Protein AF-A0A2W4UXJ6-F1 (afdb_monomer_lite)

Radius of gyration: 21.81 Å; chains: 1; bounding box: 48×32×77 Å

Secondary structure (DSSP, 8-state):
--GGGS-SS-------TTS---TTTTTTT-SHHHHHHHHHHHHHHH-SSS--TT-S--SSHHHHHHHHHHHHHHHHHHSPPBTTB-SS-HHHHHHHHHHHHHTSEEEEE-TTT--EEEEETT--S----HHHHH----HHHHHHHHHHHHHHHHHHHHHHTT--

Foldseek 3Di:
DDPVPPDQADDQFDDDPDDDDDVVNPCQQRGLVSQVLQLVLCCLQQNFQHGHPNNDDDPDPVVVVVSLVVSVVVSPVVDDPPPPHRPADSVSSVVQSVCPVVVQWDWDQDPPPRGITIDGPPGDDDDDRSVCVVPPVVVVVVVVVVVVVVVVVVVVVVVVVVPD

Structure (mmCIF, N/CA/C/O backbone):
data_AF-A0A2W4UXJ6-F1
#
_entry.id   AF-A0A2W4UXJ6-F1
#
loop_
_atom_site.group_PDB
_atom_site.id
_atom_site.type_symbol
_atom_site.label_atom_id
_atom_site.label_alt_id
_atom_site.label_comp_id
_atom_site.label_asym_id
_atom_site.label_entity_id
_atom_site.label_seq_id
_atom_site.pdbx_PDB_ins_code
_atom_site.Cartn_x
_atom_site.Cartn_y
_atom_site.Cartn_z
_atom_site.occupancy
_atom_site.B_iso_or_equiv
_atom_site.auth_seq_id
_atom_site.auth_comp_id
_atom_site.auth_asym_id
_atom_site.auth_atom_id
_atom_site.pdbx_PDB_model_num
ATOM 1 N N . MET A 1 1 ? 30.012 -15.353 -12.106 1.00 32.12 1 MET A N 1
ATOM 2 C CA . MET A 1 1 ? 29.312 -15.652 -10.839 1.00 32.12 1 MET A CA 1
ATOM 3 C C . MET A 1 1 ? 27.904 -15.091 -10.926 1.00 32.12 1 MET A C 1
ATOM 5 O O . MET A 1 1 ? 27.745 -13.914 -11.230 1.00 32.12 1 MET A O 1
ATOM 9 N N . ASP A 1 2 ? 26.911 -15.965 -10.782 1.00 31.39 2 ASP A N 1
ATOM 10 C CA . ASP A 1 2 ? 25.495 -15.703 -11.048 1.00 31.39 2 ASP A CA 1
ATOM 11 C C . ASP A 1 2 ? 24.885 -14.712 -10.044 1.00 31.39 2 ASP A C 1
ATOM 13 O O . ASP A 1 2 ? 24.850 -14.955 -8.840 1.00 31.39 2 ASP A O 1
ATOM 17 N N . ARG A 1 3 ? 24.353 -13.594 -10.548 1.00 36.97 3 ARG A N 1
ATOM 18 C CA . ARG A 1 3 ? 23.682 -12.539 -9.762 1.00 36.97 3 ARG A CA 1
ATOM 19 C C . ARG A 1 3 ? 22.239 -12.888 -9.363 1.00 36.97 3 ARG A C 1
ATOM 21 O O . ARG A 1 3 ? 21.530 -12.041 -8.835 1.00 36.97 3 ARG A O 1
ATOM 28 N N . ARG A 1 4 ? 21.796 -14.123 -9.611 1.00 37.41 4 ARG A N 1
ATOM 29 C CA . ARG A 1 4 ? 20.403 -14.574 -9.430 1.00 37.41 4 ARG A CA 1
ATOM 30 C C . ARG A 1 4 ? 20.055 -15.030 -8.007 1.00 37.41 4 ARG A C 1
ATOM 32 O O . ARG A 1 4 ? 18.897 -15.326 -7.744 1.00 37.41 4 ARG A O 1
ATOM 39 N N . LEU A 1 5 ? 21.025 -15.061 -7.088 1.00 37.19 5 LEU A N 1
ATOM 40 C CA . LEU A 1 5 ? 20.830 -15.522 -5.704 1.00 37.19 5 LEU A CA 1
ATOM 41 C C . LEU A 1 5 ? 20.809 -14.401 -4.648 1.00 37.19 5 LEU A C 1
ATOM 43 O O . LEU A 1 5 ? 20.577 -14.677 -3.476 1.00 37.19 5 LEU A O 1
ATOM 47 N N . LEU A 1 6 ? 20.996 -13.138 -5.039 1.00 35.91 6 LEU A N 1
ATOM 48 C CA . LEU A 1 6 ? 20.951 -11.991 -4.125 1.00 35.91 6 LEU A CA 1
ATOM 49 C C . LEU A 1 6 ? 19.758 -11.098 -4.478 1.00 35.91 6 LEU A C 1
ATOM 51 O O . LEU A 1 6 ? 19.874 -10.233 -5.340 1.00 35.91 6 LEU A O 1
ATOM 55 N N . GLY A 1 7 ? 18.617 -11.313 -3.814 1.00 34.38 7 GLY A N 1
ATOM 56 C CA . GLY A 1 7 ? 17.517 -10.341 -3.847 1.00 34.38 7 GLY A CA 1
ATOM 57 C C . GLY A 1 7 ? 16.083 -10.865 -3.755 1.00 34.38 7 GLY A C 1
ATOM 58 O O . GLY A 1 7 ? 15.179 -10.143 -4.150 1.00 34.38 7 GLY A O 1
ATOM 59 N N . ARG A 1 8 ? 15.818 -12.076 -3.236 1.00 38.19 8 ARG A N 1
ATOM 60 C CA . ARG A 1 8 ? 14.451 -12.410 -2.762 1.00 38.19 8 ARG A CA 1
ATOM 61 C C . ARG A 1 8 ? 14.062 -11.609 -1.511 1.00 38.19 8 ARG A C 1
ATOM 63 O O . ARG A 1 8 ? 12.884 -11.438 -1.223 1.00 38.19 8 ARG A O 1
ATOM 70 N N . GLU A 1 9 ? 15.057 -11.073 -0.815 1.00 43.47 9 GLU A N 1
ATOM 71 C CA . GLU A 1 9 ? 14.906 -10.104 0.259 1.00 43.47 9 GLU A CA 1
ATOM 72 C C . GLU A 1 9 ? 15.284 -8.726 -0.290 1.00 43.47 9 GLU A C 1
ATOM 74 O O . GLU A 1 9 ? 16.462 -8.392 -0.419 1.00 43.47 9 GLU A O 1
ATOM 79 N N . GLY A 1 10 ? 14.283 -7.921 -0.655 1.00 40.09 10 GLY A N 1
ATOM 80 C CA . GLY A 1 10 ? 14.489 -6.480 -0.788 1.00 40.09 10 GLY A CA 1
ATOM 81 C C . GLY A 1 10 ? 15.148 -5.971 0.495 1.00 40.09 10 GLY A C 1
ATOM 82 O O . GLY A 1 10 ? 14.712 -6.345 1.581 1.00 40.09 10 GLY A O 1
ATOM 83 N N . GLY A 1 11 ? 16.229 -5.195 0.365 1.00 39.88 11 GLY A N 1
ATOM 84 C CA . GLY A 1 11 ? 17.143 -4.865 1.461 1.00 39.88 11 GLY A CA 1
ATOM 85 C C . GLY A 1 11 ? 16.444 -4.603 2.800 1.00 39.88 11 GLY A C 1
ATOM 86 O O . GLY A 1 11 ? 15.511 -3.789 2.892 1.00 39.88 11 GLY A O 1
ATOM 87 N N . LYS A 1 12 ? 16.902 -5.316 3.839 1.00 42.66 12 LYS A N 1
ATOM 88 C CA . LYS A 1 12 ? 16.466 -5.104 5.222 1.00 42.66 12 LYS A CA 1
ATOM 89 C C . LYS A 1 12 ? 16.749 -3.650 5.587 1.00 42.66 12 LYS A C 1
ATOM 91 O O . LYS A 1 12 ? 17.886 -3.192 5.506 1.00 42.66 12 LYS A O 1
ATOM 96 N N . VAL A 1 13 ? 15.703 -2.912 5.943 1.00 48.00 13 VAL A N 1
ATOM 97 C CA . VAL A 1 13 ? 15.830 -1.517 6.376 1.00 48.00 13 VAL A CA 1
ATOM 98 C C . VAL A 1 13 ? 16.555 -1.516 7.717 1.00 48.00 13 VAL A C 1
ATOM 100 O O . VAL A 1 13 ? 16.038 -2.053 8.696 1.00 48.00 13 VAL A O 1
ATOM 103 N N . MET A 1 14 ? 17.752 -0.927 7.770 1.00 41.62 14 MET A N 1
ATOM 104 C CA . MET A 1 14 ? 18.439 -0.684 9.039 1.00 41.62 14 MET A CA 1
ATOM 105 C C . MET A 1 14 ? 17.589 0.272 9.882 1.00 41.62 14 MET A C 1
ATOM 107 O O . MET A 1 14 ? 17.171 1.323 9.401 1.00 41.62 14 MET A O 1
ATOM 111 N N . ARG A 1 15 ? 17.309 -0.105 11.134 1.00 51.00 15 ARG A N 1
ATOM 112 C CA . ARG A 1 15 ? 16.595 0.742 12.099 1.00 51.00 15 ARG A CA 1
ATOM 113 C C . ARG A 1 15 ? 17.556 1.256 13.181 1.00 51.00 15 ARG A C 1
ATOM 115 O O . ARG A 1 15 ? 18.469 0.516 13.560 1.00 51.00 15 ARG A O 1
ATOM 122 N N . PRO A 1 16 ? 17.343 2.473 13.716 1.00 43.91 16 PRO A N 1
ATOM 123 C CA . PRO A 1 16 ? 18.166 3.022 14.792 1.00 43.91 16 PRO A CA 1
ATOM 124 C C . PRO A 1 16 ? 18.099 2.153 16.055 1.00 43.91 16 PRO A C 1
ATOM 126 O O . PRO A 1 16 ? 17.033 1.651 16.425 1.00 43.91 16 PRO A O 1
ATOM 129 N N . ARG A 1 17 ? 19.229 1.989 16.752 1.00 43.91 17 ARG A N 1
ATOM 130 C CA . ARG A 1 17 ? 19.276 1.279 18.042 1.00 43.91 17 ARG A CA 1
ATOM 131 C C . ARG A 1 17 ? 18.532 2.103 19.107 1.00 43.91 17 ARG A C 1
ATOM 133 O O . ARG A 1 17 ? 18.828 3.280 19.264 1.00 43.91 17 ARG A O 1
ATOM 140 N N . GLY A 1 18 ? 17.603 1.486 19.847 1.00 39.75 18 GLY A N 1
ATOM 141 C CA . GLY A 1 18 ? 16.985 2.080 21.049 1.00 39.75 18 GLY A CA 1
ATOM 142 C C . GLY A 1 18 ? 15.504 2.480 20.967 1.00 39.75 18 GLY A C 1
ATOM 143 O O . GLY A 1 18 ? 14.960 2.936 21.967 1.00 39.75 18 GLY A O 1
ATOM 144 N N . ALA A 1 19 ? 14.812 2.294 19.837 1.00 48.06 19 ALA A N 1
ATOM 145 C CA . ALA A 1 19 ? 13.353 2.444 19.807 1.00 48.06 19 ALA A CA 1
ATOM 146 C C . ALA A 1 19 ? 12.685 1.227 20.477 1.00 48.06 19 ALA A C 1
ATOM 148 O O . ALA A 1 19 ? 12.986 0.088 20.111 1.00 48.06 19 ALA A O 1
ATOM 149 N N . GLY A 1 20 ? 11.809 1.466 21.460 1.00 39.88 20 GLY A N 1
ATOM 150 C CA . GLY A 1 20 ? 11.085 0.427 22.198 1.00 39.88 20 GLY A CA 1
ATOM 151 C C . GLY A 1 20 ? 10.450 -0.604 21.263 1.00 39.88 20 GLY A C 1
ATOM 152 O O . GLY A 1 20 ? 9.687 -0.267 20.358 1.00 39.88 20 GLY A O 1
ATOM 153 N N . GLN A 1 21 ? 10.821 -1.868 21.454 1.00 40.91 21 GLN A N 1
ATOM 154 C CA . GLN A 1 21 ? 10.431 -2.975 20.589 1.00 40.91 21 GLN A CA 1
ATOM 155 C C . GLN A 1 21 ? 9.195 -3.652 21.182 1.00 40.91 21 GLN A C 1
ATOM 157 O O . GLN A 1 21 ? 9.314 -4.387 22.161 1.00 40.91 21 GLN A O 1
ATOM 162 N N . SER A 1 22 ? 8.014 -3.442 20.597 1.00 42.31 22 SER A N 1
ATOM 163 C CA . SER A 1 22 ? 6.930 -4.402 20.793 1.00 42.31 22 SER A CA 1
ATOM 164 C C . SER A 1 22 ? 7.230 -5.630 19.915 1.00 42.31 22 SER A C 1
ATOM 166 O O . SER A 1 22 ? 7.832 -5.489 18.848 1.00 42.31 22 SER A O 1
ATOM 168 N N . PRO A 1 23 ? 6.859 -6.858 20.311 1.00 37.97 23 PRO A N 1
ATOM 169 C CA . PRO A 1 23 ? 7.102 -8.051 19.494 1.00 37.97 23 PRO A CA 1
ATOM 170 C C . PRO A 1 23 ? 6.505 -7.942 18.079 1.00 37.97 23 PRO A C 1
ATOM 172 O O . PRO A 1 23 ? 7.100 -8.438 17.128 1.00 37.97 23 PRO A O 1
ATOM 175 N N . ALA A 1 24 ? 5.397 -7.205 17.930 1.00 39.78 24 ALA A N 1
ATOM 176 C CA . ALA A 1 24 ? 4.773 -6.886 16.644 1.00 39.78 24 ALA A CA 1
ATOM 177 C C . ALA A 1 24 ? 5.524 -5.801 15.840 1.00 39.78 24 ALA A C 1
ATOM 179 O O . ALA A 1 24 ? 5.394 -5.742 14.620 1.00 39.78 24 ALA A O 1
ATOM 180 N N . SER A 1 25 ? 6.335 -4.952 16.486 1.00 46.97 25 SER A N 1
ATOM 181 C CA . SER A 1 25 ? 7.106 -3.896 15.816 1.00 46.97 25 SER A CA 1
ATOM 182 C C . SER A 1 25 ? 8.456 -4.364 15.276 1.00 46.97 25 SER A C 1
ATOM 184 O O . SER A 1 25 ? 9.057 -3.660 14.462 1.00 46.97 25 SER A O 1
ATOM 186 N N . LYS A 1 26 ? 8.936 -5.557 15.661 1.00 44.19 26 LYS A N 1
ATOM 187 C CA . LYS A 1 26 ? 10.209 -6.095 15.156 1.00 44.19 26 LYS A CA 1
ATOM 188 C C . LYS A 1 26 ? 10.196 -6.273 13.632 1.00 44.19 26 LYS A C 1
ATOM 190 O O . LYS A 1 26 ? 11.146 -5.813 13.015 1.00 44.19 26 LYS A O 1
ATOM 195 N N . ALA A 1 27 ? 9.091 -6.726 13.032 1.00 53.59 27 ALA A N 1
ATOM 196 C CA . ALA A 1 27 ? 9.016 -7.097 11.612 1.00 53.59 27 ALA A CA 1
ATOM 197 C C . ALA A 1 27 ? 8.112 -6.216 10.722 1.00 53.59 27 ALA A C 1
ATOM 199 O O . ALA A 1 27 ? 7.543 -6.679 9.740 1.00 53.59 27 ALA A O 1
ATOM 200 N N . PHE A 1 28 ? 7.932 -4.931 11.050 1.00 59.47 28 PHE A N 1
ATOM 201 C CA . PHE A 1 28 ? 7.026 -4.077 10.269 1.00 59.47 28 PHE A CA 1
ATOM 202 C C . PHE A 1 28 ? 7.532 -3.817 8.831 1.00 59.47 28 PHE A C 1
ATOM 204 O O . PHE A 1 28 ? 8.447 -3.010 8.634 1.00 59.47 28 PHE A O 1
ATOM 211 N N . LEU A 1 29 ? 6.912 -4.473 7.843 1.00 69.56 29 LEU A N 1
ATOM 212 C CA . LEU A 1 29 ? 7.197 -4.350 6.404 1.00 69.56 29 LEU A CA 1
ATOM 213 C C . LEU A 1 29 ? 8.671 -4.618 6.050 1.00 69.56 29 LEU A C 1
ATOM 215 O O . LEU A 1 29 ? 9.322 -3.834 5.344 1.00 69.56 29 LEU A O 1
ATOM 219 N N . GLU A 1 30 ? 9.224 -5.708 6.580 1.00 67.81 30 GLU A N 1
ATOM 220 C CA . GLU A 1 30 ? 10.624 -6.076 6.370 1.00 67.81 30 GLU A CA 1
ATOM 221 C C . GLU A 1 30 ? 10.898 -6.447 4.916 1.00 67.81 30 GLU A C 1
ATOM 223 O O . GLU A 1 30 ? 11.904 -5.992 4.359 1.00 67.81 30 GLU A O 1
ATOM 228 N N . SER A 1 31 ? 9.995 -7.197 4.281 1.00 74.31 31 SER A N 1
ATOM 229 C CA . SER A 1 31 ? 10.195 -7.671 2.910 1.00 74.31 31 SER A CA 1
ATOM 230 C C . SER A 1 31 ? 9.657 -6.698 1.854 1.00 74.31 31 SER A C 1
ATOM 232 O O . SER A 1 31 ? 8.712 -5.940 2.072 1.00 74.31 31 SER A O 1
ATOM 234 N N . GLY A 1 32 ? 10.244 -6.734 0.652 1.00 75.56 32 GLY A N 1
ATOM 235 C CA . GLY A 1 32 ? 9.732 -5.969 -0.491 1.00 75.56 32 GLY A CA 1
ATOM 236 C C . GLY A 1 32 ? 8.294 -6.352 -0.867 1.00 75.56 32 GLY A C 1
ATOM 237 O O . GLY A 1 32 ? 7.510 -5.482 -1.235 1.00 75.56 32 GLY A O 1
ATOM 238 N N . ALA A 1 33 ? 7.933 -7.629 -0.702 1.00 79.62 33 ALA A N 1
ATOM 239 C CA . ALA A 1 33 ? 6.581 -8.129 -0.942 1.00 79.62 33 ALA A CA 1
ATOM 240 C C . ALA A 1 33 ? 5.573 -7.595 0.089 1.00 79.62 33 ALA A C 1
ATOM 242 O O . ALA A 1 33 ? 4.492 -7.158 -0.289 1.00 79.62 33 ALA A O 1
ATOM 243 N N . GLU A 1 34 ? 5.937 -7.543 1.373 1.00 82.00 34 GLU A N 1
ATOM 244 C CA . GLU A 1 34 ? 5.106 -6.895 2.398 1.00 82.00 34 GLU A CA 1
ATOM 245 C C . GLU A 1 34 ? 4.934 -5.404 2.114 1.00 82.00 34 GLU A C 1
ATOM 247 O O . GLU A 1 34 ? 3.829 -4.884 2.199 1.00 82.00 34 GLU A O 1
ATOM 252 N N . ARG A 1 35 ? 5.999 -4.696 1.720 1.00 84.38 35 ARG A N 1
ATOM 253 C CA . ARG A 1 35 ? 5.884 -3.274 1.350 1.00 84.38 35 ARG A CA 1
ATOM 254 C C . ARG A 1 35 ? 4.972 -3.066 0.140 1.00 84.38 35 ARG A C 1
ATOM 256 O O . ARG A 1 35 ? 4.279 -2.052 0.081 1.00 84.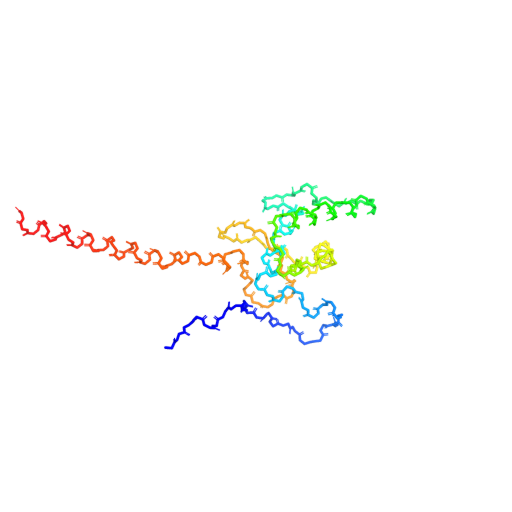38 35 ARG A O 1
ATOM 263 N N . PHE A 1 36 ? 4.966 -4.000 -0.810 1.00 86.00 36 PHE A N 1
ATOM 264 C CA . PHE A 1 36 ? 4.068 -3.971 -1.963 1.00 86.00 36 PHE A CA 1
ATOM 265 C C . PHE A 1 36 ? 2.608 -4.172 -1.545 1.00 86.00 36 PHE A C 1
ATOM 267 O O . PHE A 1 36 ? 1.765 -3.331 -1.859 1.00 86.00 36 PHE A O 1
ATOM 274 N N . ASP A 1 37 ? 2.324 -5.217 -0.767 1.00 88.19 37 ASP A N 1
ATOM 275 C CA . ASP A 1 37 ? 0.978 -5.494 -0.256 1.00 88.19 37 ASP A CA 1
ATOM 276 C C . ASP A 1 37 ? 0.481 -4.350 0.650 1.00 88.19 37 ASP A C 1
ATOM 278 O O . ASP A 1 37 ? -0.686 -3.964 0.589 1.00 88.19 37 ASP A O 1
ATOM 282 N N . ALA A 1 38 ? 1.372 -3.730 1.432 1.00 88.75 38 ALA A N 1
ATOM 283 C CA . ALA A 1 38 ? 1.046 -2.568 2.257 1.00 88.75 38 ALA A CA 1
ATOM 284 C C . ALA A 1 38 ? 0.723 -1.335 1.416 1.00 88.75 38 ALA A C 1
ATOM 286 O O . ALA A 1 38 ? -0.235 -0.627 1.717 1.00 88.75 38 ALA A O 1
ATOM 287 N N . ALA A 1 39 ? 1.492 -1.073 0.355 1.00 88.75 39 ALA A N 1
ATOM 288 C CA . ALA A 1 39 ? 1.190 0.007 -0.580 1.00 88.75 39 ALA A CA 1
ATOM 289 C C . ALA A 1 39 ? -0.173 -0.206 -1.252 1.00 88.75 39 ALA A C 1
ATOM 291 O O . ALA A 1 39 ? -0.940 0.744 -1.409 1.00 88.75 39 ALA A O 1
ATOM 292 N N . TYR A 1 40 ? -0.505 -1.453 -1.585 1.00 89.44 40 TYR A N 1
ATOM 293 C CA . TYR A 1 40 ? -1.803 -1.804 -2.144 1.00 89.44 40 TYR A CA 1
ATOM 294 C C . TYR A 1 40 ? -2.953 -1.594 -1.144 1.00 89.44 40 TYR A C 1
ATOM 296 O O . TYR A 1 40 ? -3.914 -0.896 -1.468 1.00 89.44 40 TYR A O 1
ATOM 304 N N . LEU A 1 41 ? -2.829 -2.088 0.092 1.00 90.69 41 LEU A N 1
ATOM 305 C CA . LEU A 1 41 ? -3.811 -1.871 1.167 1.00 90.69 41 LEU A CA 1
ATOM 306 C C . LEU A 1 41 ? -4.029 -0.383 1.478 1.00 90.69 41 LEU A C 1
ATOM 308 O O . LEU A 1 41 ? -5.164 0.070 1.628 1.00 90.69 41 LEU A O 1
ATOM 312 N N . VAL A 1 42 ? -2.948 0.395 1.535 1.00 89.62 42 VAL A N 1
ATOM 313 C CA . VAL A 1 42 ? -3.000 1.855 1.709 1.00 89.62 42 VAL A CA 1
ATOM 314 C C . VAL A 1 42 ? -3.681 2.519 0.514 1.00 89.62 42 VAL A C 1
ATOM 316 O O . VAL A 1 42 ? -4.480 3.433 0.702 1.00 89.62 42 VAL A O 1
ATOM 319 N N . GLY A 1 43 ? -3.425 2.041 -0.703 1.00 88.12 43 GLY A N 1
ATOM 320 C CA . GLY A 1 43 ? -4.103 2.498 -1.914 1.00 88.12 43 GLY A CA 1
ATOM 321 C C . GLY A 1 43 ? -5.603 2.196 -1.922 1.00 88.12 43 GLY A C 1
ATOM 322 O O . GLY A 1 43 ? -6.378 3.044 -2.362 1.00 88.12 43 GLY A O 1
ATOM 323 N N . LEU A 1 44 ? -6.024 1.037 -1.406 1.00 89.88 44 LEU A N 1
ATOM 324 C CA . LEU A 1 44 ? -7.441 0.699 -1.239 1.00 89.88 44 LEU A CA 1
ATOM 325 C C . LEU A 1 44 ? -8.119 1.571 -0.175 1.00 89.88 44 LEU A C 1
ATOM 327 O O . LEU A 1 44 ? -9.250 2.005 -0.376 1.00 89.88 44 LEU A O 1
ATOM 331 N N . HIS A 1 45 ? -7.432 1.849 0.936 1.00 90.12 45 HIS A N 1
ATOM 332 C CA . HIS A 1 45 ? -7.998 2.631 2.036 1.00 90.12 45 HIS A CA 1
ATOM 333 C C . HIS A 1 45 ? -8.036 4.133 1.721 1.00 90.12 45 HIS A C 1
ATOM 335 O O . HIS A 1 45 ? -9.087 4.768 1.743 1.00 90.12 45 HIS A O 1
ATOM 341 N N . PHE A 1 46 ? -6.883 4.712 1.388 1.00 86.12 46 PHE A N 1
ATOM 342 C CA . PHE A 1 46 ? -6.729 6.152 1.196 1.00 86.12 46 PHE A CA 1
ATOM 343 C C . PHE A 1 46 ? -6.852 6.603 -0.253 1.00 86.12 46 PHE A C 1
ATOM 345 O O . PHE A 1 46 ? -6.804 7.804 -0.490 1.00 86.12 46 PHE A O 1
ATOM 352 N N . GLY A 1 47 ? -7.002 5.693 -1.216 1.00 82.94 47 GLY A N 1
ATOM 353 C CA . GLY A 1 47 ? -7.058 6.019 -2.638 1.00 82.94 47 GLY A CA 1
ATOM 354 C C . GLY A 1 47 ? -5.674 6.192 -3.276 1.00 82.94 47 GLY A C 1
ATOM 355 O O . GLY A 1 47 ? -4.772 6.844 -2.744 1.00 82.94 47 GLY A O 1
ATOM 356 N N . VAL A 1 48 ? -5.517 5.646 -4.486 1.00 72.62 48 VAL A N 1
ATOM 357 C CA . VAL A 1 48 ? -4.235 5.636 -5.215 1.00 72.62 48 VAL A CA 1
ATOM 358 C C . VAL A 1 48 ? -3.820 7.038 -5.684 1.00 72.62 48 VAL A C 1
ATOM 360 O O . VAL A 1 48 ? -2.642 7.376 -5.625 1.00 72.62 48 VAL A O 1
ATOM 363 N N . ARG A 1 49 ? -4.774 7.872 -6.128 1.00 68.12 49 ARG A N 1
ATOM 364 C CA . ARG A 1 49 ? -4.509 9.189 -6.755 1.00 68.12 49 ARG A CA 1
ATOM 365 C C . ARG A 1 49 ? -5.185 10.386 -6.074 1.00 68.12 49 ARG A C 1
ATOM 367 O O . ARG A 1 49 ? -5.011 11.511 -6.517 1.00 68.12 49 ARG A O 1
ATOM 374 N N . GLY A 1 50 ? -5.936 10.160 -5.003 1.00 65.75 50 GLY A N 1
ATOM 375 C CA . GLY A 1 50 ? -6.715 11.183 -4.298 1.00 65.75 50 GLY A CA 1
ATOM 376 C C . GLY A 1 50 ? -7.105 10.686 -2.915 1.00 65.75 50 GLY A C 1
ATOM 377 O O . GLY A 1 50 ? -6.510 9.708 -2.467 1.00 65.75 50 GLY A O 1
ATOM 378 N N . ASN A 1 51 ? -8.066 11.342 -2.268 1.00 68.81 51 ASN A N 1
ATOM 379 C CA . ASN A 1 51 ? -8.693 10.841 -1.046 1.00 68.81 51 ASN A CA 1
ATOM 380 C C . ASN A 1 51 ? -9.683 9.737 -1.439 1.00 68.81 51 ASN A C 1
ATOM 382 O O . ASN A 1 51 ? -10.627 9.977 -2.186 1.00 68.81 51 ASN A O 1
ATOM 386 N N . GLY A 1 52 ? -9.398 8.507 -1.025 1.00 68.94 52 GLY A N 1
ATOM 387 C CA . GLY A 1 52 ? -10.232 7.336 -1.278 1.00 68.94 52 GLY A CA 1
ATOM 388 C C . GLY A 1 52 ? -11.497 7.342 -0.430 1.00 68.94 52 GLY A C 1
ATOM 389 O O . GLY A 1 52 ? -11.577 8.039 0.578 1.00 68.94 52 GLY A O 1
ATOM 390 N N . GLU A 1 53 ? -12.463 6.514 -0.813 1.00 74.75 53 GLU A N 1
ATOM 391 C CA . GLU A 1 53 ? -13.752 6.353 -0.123 1.00 74.75 53 GLU A CA 1
ATOM 392 C C . GLU A 1 53 ? -13.601 6.076 1.385 1.00 74.75 53 GLU A C 1
ATOM 394 O O . GLU A 1 53 ? -14.383 6.560 2.197 1.00 74.75 53 GLU A O 1
ATOM 399 N N . TYR A 1 54 ? -12.547 5.356 1.781 1.00 78.81 54 TYR A N 1
ATOM 400 C CA . TYR A 1 54 ? -12.296 4.982 3.177 1.00 78.81 54 TYR A CA 1
ATOM 401 C C . TYR A 1 54 ? -11.303 5.913 3.889 1.00 78.81 54 TYR A C 1
ATOM 403 O O . TYR A 1 54 ? -10.914 5.633 5.020 1.00 78.81 54 TYR A O 1
ATOM 411 N N . SER A 1 55 ? -10.889 7.014 3.249 1.00 75.31 55 SER A N 1
ATOM 412 C CA . SER A 1 55 ? -9.880 7.940 3.785 1.00 75.31 55 SER A CA 1
ATOM 413 C C . SER A 1 55 ? -10.398 8.853 4.898 1.00 75.31 55 SER A C 1
ATOM 415 O O . SER A 1 55 ? -9.605 9.345 5.702 1.00 75.31 55 SER A O 1
ATOM 417 N N . GLU A 1 56 ? -11.711 9.083 4.950 1.00 76.38 56 GLU A N 1
ATOM 418 C CA . GLU A 1 56 ? -12.320 10.005 5.904 1.00 76.38 56 GLU A CA 1
ATOM 419 C C . GLU A 1 56 ? -12.251 9.485 7.344 1.00 76.38 56 GLU A C 1
ATOM 421 O O . GLU A 1 56 ? -12.462 8.300 7.628 1.00 76.38 56 GLU A O 1
ATOM 426 N N . ALA A 1 57 ? -11.980 10.403 8.274 1.00 72.81 57 ALA A N 1
ATOM 427 C CA . ALA A 1 57 ? -11.966 10.110 9.697 1.00 72.81 57 ALA A CA 1
ATOM 428 C C . ALA A 1 57 ? -13.391 9.811 10.188 1.00 72.81 57 ALA A C 1
ATOM 430 O O . ALA A 1 57 ? -14.236 10.697 10.272 1.00 72.81 57 ALA A O 1
ATOM 431 N N . GLU A 1 58 ? -13.650 8.551 10.527 1.00 78.88 58 GLU A N 1
ATOM 432 C CA . GLU A 1 58 ? -14.914 8.127 11.119 1.00 78.88 58 GLU A CA 1
ATOM 433 C C . GLU A 1 58 ? -14.853 8.275 12.644 1.00 78.88 58 GLU A C 1
ATOM 435 O O . GLU A 1 58 ? -13.979 7.701 13.295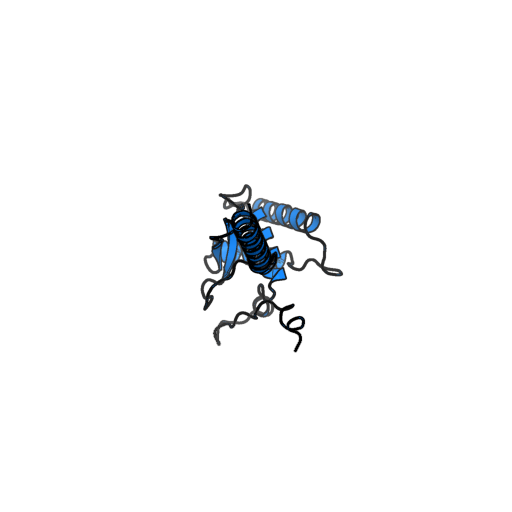 1.00 78.88 58 GLU A O 1
ATOM 440 N N . THR A 1 59 ? -15.785 9.036 13.220 1.00 79.12 59 THR A N 1
ATOM 441 C CA . THR A 1 59 ? -15.874 9.249 14.677 1.00 79.12 59 THR A CA 1
ATOM 442 C C . THR A 1 59 ? -16.596 8.108 15.392 1.00 79.12 59 THR A C 1
ATOM 444 O O . THR A 1 59 ? -16.403 7.902 16.590 1.00 79.12 59 THR A O 1
ATOM 447 N N . ASN A 1 60 ? -17.407 7.333 14.666 1.00 89.12 60 ASN A N 1
ATOM 448 C CA . ASN A 1 60 ? -18.057 6.140 15.185 1.00 89.12 60 ASN A CA 1
ATOM 449 C C . ASN A 1 60 ? -17.120 4.924 15.092 1.00 89.12 60 ASN A C 1
ATOM 451 O O . ASN A 1 60 ? -16.728 4.502 14.004 1.00 89.12 60 ASN A O 1
ATOM 455 N N . TYR A 1 61 ? -16.805 4.322 16.241 1.00 83.25 61 TYR A N 1
ATOM 456 C CA . TYR A 1 61 ? -15.890 3.182 16.310 1.00 83.25 61 TYR A CA 1
ATOM 457 C C . TYR A 1 61 ? -16.359 1.978 15.481 1.00 83.25 61 TYR A C 1
ATOM 459 O O . TYR A 1 61 ? -15.566 1.430 14.720 1.00 83.25 61 TYR A O 1
ATOM 467 N N . ALA A 1 62 ? -17.637 1.596 15.579 1.00 86.00 62 ALA A N 1
ATOM 468 C CA . ALA A 1 62 ? -18.173 0.444 14.853 1.00 86.00 62 ALA A CA 1
ATOM 469 C C . ALA A 1 62 ? -18.065 0.649 13.337 1.00 86.00 62 ALA A C 1
ATOM 471 O O . ALA A 1 62 ? -17.513 -0.195 12.638 1.00 86.00 62 ALA A O 1
ATOM 472 N N . ARG A 1 63 ? -18.457 1.831 12.846 1.00 86.62 63 ARG A N 1
ATOM 473 C CA . ARG A 1 63 ? -18.319 2.175 11.423 1.00 86.62 63 ARG A CA 1
ATOM 474 C C . ARG A 1 63 ? -16.862 2.211 10.967 1.00 86.62 63 ARG A C 1
ATOM 476 O O . ARG A 1 63 ? -16.564 1.807 9.848 1.00 86.62 63 ARG A O 1
ATOM 483 N N . ASN A 1 64 ? -15.940 2.677 11.809 1.00 86.00 64 ASN A N 1
ATOM 484 C CA . ASN A 1 64 ? -14.514 2.659 11.483 1.00 86.00 64 ASN A CA 1
ATOM 485 C C . ASN A 1 64 ? -13.988 1.219 11.355 1.00 86.00 64 ASN A C 1
ATOM 487 O O . ASN A 1 64 ? -13.219 0.926 10.442 1.00 86.00 64 ASN A O 1
ATOM 491 N N . VAL A 1 65 ? -14.425 0.315 12.235 1.00 88.50 65 VAL A N 1
ATOM 492 C CA . VAL A 1 65 ? -14.081 -1.112 12.157 1.00 88.50 65 VAL A CA 1
ATOM 493 C C . VAL A 1 65 ? -14.679 -1.750 10.902 1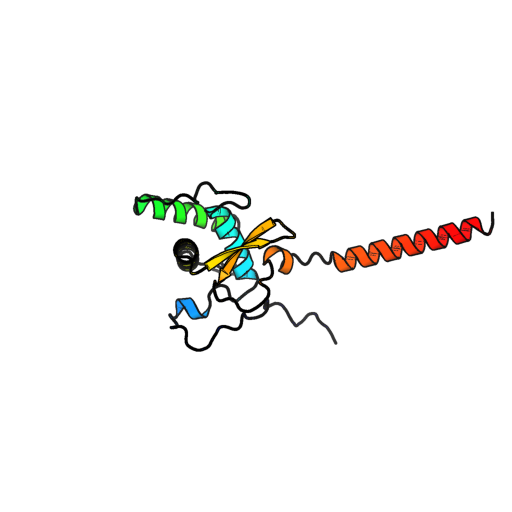.00 88.50 65 VAL A C 1
ATOM 495 O O . VAL A 1 65 ? -13.948 -2.422 10.176 1.00 88.50 65 VAL A O 1
ATOM 498 N N . ASP A 1 66 ? -15.942 -1.470 10.576 1.00 91.19 66 ASP A N 1
ATOM 499 C CA . ASP A 1 66 ? -16.584 -1.968 9.351 1.00 91.19 66 ASP A CA 1
ATOM 500 C C . ASP A 1 66 ? -15.823 -1.528 8.092 1.00 91.19 66 ASP A C 1
ATOM 502 O O . ASP A 1 66 ? -15.558 -2.341 7.203 1.00 91.19 66 ASP A O 1
ATOM 506 N N . LYS A 1 67 ? -15.379 -0.263 8.040 1.00 90.31 67 LYS A N 1
ATOM 507 C CA . LYS A 1 67 ? -14.537 0.257 6.946 1.00 90.31 67 LYS A CA 1
ATOM 508 C C . LYS A 1 67 ? -13.235 -0.534 6.806 1.00 90.31 67 LYS A C 1
ATOM 510 O O . LYS A 1 67 ? -12.852 -0.907 5.696 1.00 90.31 67 LYS A O 1
ATOM 515 N N . LEU A 1 68 ? -12.552 -0.803 7.919 1.00 90.69 68 LEU A N 1
ATOM 516 C CA . LEU A 1 68 ? -11.306 -1.575 7.920 1.00 90.69 68 LEU A CA 1
ATOM 517 C C . LEU A 1 68 ? -11.540 -3.018 7.456 1.00 90.69 68 LEU A C 1
ATOM 519 O O . LEU A 1 68 ? -10.773 -3.527 6.637 1.00 90.69 68 LEU A O 1
ATOM 523 N N . ILE A 1 69 ? -12.604 -3.665 7.939 1.00 93.56 69 ILE A N 1
ATOM 524 C CA . ILE A 1 69 ? -12.974 -5.031 7.546 1.00 93.56 69 ILE A CA 1
ATOM 525 C C . ILE A 1 69 ? -13.284 -5.090 6.051 1.00 93.56 69 ILE A C 1
ATOM 527 O O . ILE A 1 69 ? -12.817 -6.006 5.371 1.00 93.56 69 ILE A O 1
ATOM 531 N N . HIS A 1 70 ? -14.023 -4.114 5.523 1.00 92.88 70 HIS A N 1
ATOM 532 C CA . HIS A 1 70 ? -14.375 -4.066 4.108 1.00 92.88 70 HIS A CA 1
ATOM 533 C C . HIS A 1 70 ? -13.128 -3.964 3.215 1.00 92.88 70 HIS A C 1
ATOM 535 O O . HIS A 1 70 ? -12.942 -4.771 2.300 1.00 92.88 70 HIS A O 1
ATOM 541 N N . VAL A 1 71 ? -12.217 -3.035 3.529 1.00 93.12 71 VAL A N 1
ATOM 542 C CA . VAL A 1 71 ? -10.959 -2.873 2.781 1.00 93.12 71 VAL A CA 1
ATOM 543 C C . VAL A 1 71 ? -10.090 -4.127 2.870 1.00 93.12 71 VAL A C 1
ATOM 545 O O . VAL A 1 71 ? -9.551 -4.582 1.858 1.00 93.12 71 VAL A O 1
ATOM 548 N N . TYR A 1 72 ? -9.967 -4.715 4.060 1.00 93.75 72 TYR A N 1
ATOM 549 C CA . TYR A 1 72 ? -9.142 -5.904 4.242 1.00 93.75 72 TYR A CA 1
ATOM 550 C C . TYR A 1 72 ? -9.733 -7.133 3.541 1.00 93.75 72 TYR A C 1
ATOM 552 O O . TYR A 1 72 ? -8.997 -7.917 2.946 1.00 93.75 72 TYR A O 1
ATOM 560 N N . SER A 1 73 ? -11.058 -7.276 3.535 1.00 92.88 73 SER A N 1
ATOM 561 C CA . SER A 1 73 ? -11.748 -8.348 2.806 1.00 92.88 73 SER A CA 1
ATOM 562 C C . SER A 1 73 ? -11.499 -8.249 1.304 1.00 92.88 73 SER A C 1
ATOM 564 O O . SER A 1 73 ? -11.218 -9.260 0.662 1.00 92.88 73 SER A O 1
ATOM 566 N N . LYS A 1 74 ? -11.505 -7.027 0.758 1.00 92.69 74 LYS A N 1
ATOM 567 C CA . LYS A 1 74 ? -11.131 -6.782 -0.637 1.00 92.69 74 LYS A CA 1
ATOM 568 C C . LYS A 1 74 ? -9.680 -7.167 -0.924 1.00 92.69 74 LYS A C 1
ATOM 570 O O . LYS A 1 74 ? -9.430 -7.898 -1.873 1.00 92.69 74 LYS A O 1
ATOM 575 N N . TYR A 1 75 ? -8.736 -6.771 -0.068 1.00 92.38 75 TYR A N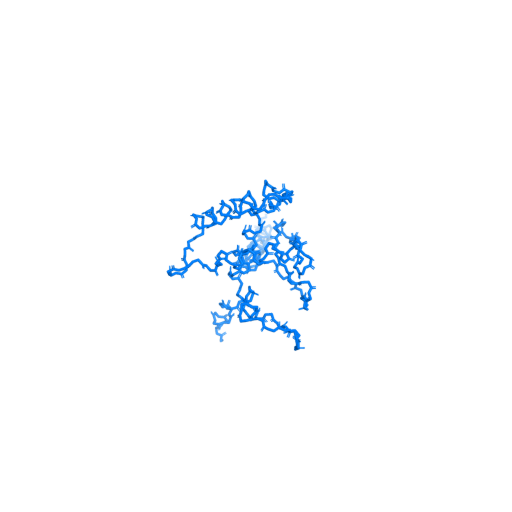 1
ATOM 576 C CA . TYR A 1 75 ? -7.346 -7.223 -0.195 1.00 92.38 75 TYR A CA 1
ATOM 577 C C . TYR A 1 75 ? -7.229 -8.748 -0.196 1.00 92.38 75 TYR A C 1
ATOM 579 O O . TYR A 1 75 ? -6.502 -9.295 -1.017 1.00 92.38 75 TYR A O 1
ATOM 587 N N . ARG A 1 76 ? -7.966 -9.444 0.675 1.00 91.75 76 ARG A N 1
ATOM 588 C CA . ARG A 1 76 ? -7.929 -10.911 0.720 1.00 91.75 76 ARG A CA 1
ATOM 589 C C . ARG A 1 76 ? -8.489 -11.574 -0.536 1.00 91.75 76 ARG A C 1
ATOM 591 O O . ARG A 1 76 ? -8.030 -12.660 -0.875 1.00 91.75 76 ARG A O 1
ATOM 598 N N . ALA A 1 77 ? -9.472 -10.947 -1.179 1.00 90.06 77 ALA A N 1
ATOM 599 C CA . ALA A 1 77 ? -10.036 -11.413 -2.441 1.00 90.06 77 ALA A CA 1
ATOM 600 C C . ALA A 1 77 ? -9.081 -11.166 -3.621 1.00 90.06 77 ALA A C 1
ATOM 602 O O . ALA A 1 77 ? -8.944 -12.028 -4.486 1.00 90.06 77 ALA A O 1
ATOM 603 N N . ASP A 1 78 ? -8.400 -10.017 -3.629 1.00 88.25 78 ASP A N 1
ATOM 604 C CA . ASP A 1 78 ? -7.549 -9.585 -4.741 1.00 88.25 78 ASP A CA 1
ATOM 605 C C . ASP A 1 78 ? -6.122 -10.169 -4.664 1.00 88.25 78 ASP A C 1
ATOM 607 O O . ASP A 1 78 ? -5.493 -10.432 -5.692 1.00 88.25 78 ASP A O 1
ATOM 611 N N . ALA A 1 79 ? -5.587 -10.380 -3.456 1.00 83.12 79 ALA A N 1
ATOM 612 C CA . ALA A 1 79 ? -4.230 -10.869 -3.240 1.00 83.12 79 ALA A CA 1
ATOM 613 C C . ALA A 1 79 ? -4.210 -12.379 -2.939 1.00 83.12 79 ALA A C 1
ATOM 615 O O . ALA A 1 79 ? -4.813 -12.818 -1.952 1.00 83.12 79 ALA A O 1
ATOM 616 N N . PRO A 1 80 ? -3.467 -13.187 -3.721 1.00 76.06 80 PRO A N 1
ATOM 617 C CA . PRO A 1 80 ? -3.324 -14.605 -3.430 1.00 76.06 80 PRO A CA 1
ATOM 618 C C . PRO A 1 80 ? -2.575 -14.799 -2.101 1.00 76.06 80 PRO A C 1
ATOM 620 O O . PRO A 1 80 ? -1.568 -14.117 -1.855 1.00 76.06 80 PRO A O 1
ATOM 623 N N . PRO A 1 81 ? -3.025 -15.730 -1.242 1.00 78.25 81 PRO A N 1
ATOM 624 C CA . PRO A 1 81 ? -2.331 -16.032 0.001 1.00 78.25 81 PRO A CA 1
ATOM 625 C C . PRO A 1 81 ? -0.931 -16.593 -0.289 1.00 78.25 81 PRO A C 1
ATOM 627 O O . PRO A 1 81 ? -0.678 -17.213 -1.324 1.00 78.25 81 PRO A O 1
ATOM 630 N N . SER A 1 82 ? 0.010 -16.350 0.622 1.00 69.50 82 SER A N 1
ATOM 631 C CA . SER A 1 82 ? 1.357 -16.924 0.556 1.00 69.50 82 SER A CA 1
ATOM 632 C C . SER A 1 82 ? 1.417 -18.140 1.469 1.00 69.50 82 SER A C 1
ATOM 634 O O . SER A 1 82 ? 1.795 -18.031 2.630 1.00 69.50 82 SER A O 1
ATOM 636 N N . GLY A 1 83 ? 1.013 -19.295 0.940 1.00 73.50 83 GLY A N 1
ATOM 637 C CA . GLY A 1 83 ? 0.752 -20.481 1.757 1.00 73.50 83 GLY A CA 1
ATOM 638 C C . GLY A 1 83 ? -0.608 -20.360 2.440 1.00 73.50 83 GLY A C 1
ATOM 639 O O . GLY A 1 83 ? -1.593 -20.052 1.770 1.00 73.50 83 GLY A O 1
ATOM 640 N N . ASP A 1 84 ? -0.649 -20.555 3.758 1.00 70.19 84 ASP A N 1
ATOM 641 C CA . ASP A 1 84 ? -1.900 -20.583 4.531 1.00 70.19 84 ASP A CA 1
ATOM 642 C C . ASP A 1 84 ? -2.383 -19.194 4.984 1.00 70.19 84 ASP A C 1
ATOM 644 O O . ASP A 1 84 ? -3.503 -19.050 5.477 1.00 70.19 84 ASP A O 1
ATOM 648 N N . THR A 1 85 ? -1.560 -18.150 4.827 1.00 77.88 85 THR A N 1
ATOM 649 C CA . THR A 1 85 ? -1.869 -16.796 5.306 1.00 77.88 85 THR A CA 1
ATOM 650 C C . THR A 1 85 ? -1.582 -15.716 4.265 1.00 77.88 85 THR A C 1
ATOM 652 O O . THR A 1 85 ? -0.749 -15.851 3.364 1.00 77.88 85 THR A O 1
ATOM 655 N N . HIS A 1 86 ? -2.302 -14.598 4.380 1.00 83.62 86 HIS A N 1
ATOM 656 C CA . HIS A 1 86 ? -1.963 -13.364 3.673 1.00 83.62 86 HIS A CA 1
ATOM 657 C C . HIS A 1 86 ? -0.715 -12.738 4.304 1.00 83.62 86 HIS A C 1
ATOM 659 O O . HIS A 1 86 ? -0.543 -12.790 5.521 1.00 83.62 86 HIS A O 1
ATOM 665 N N . ARG A 1 87 ? 0.152 -12.126 3.484 1.00 85.56 87 ARG A N 1
ATOM 666 C CA . ARG A 1 87 ? 1.431 -11.552 3.954 1.00 85.56 87 ARG A CA 1
ATOM 667 C C . ARG A 1 87 ? 1.229 -10.460 4.997 1.00 85.56 87 ARG A C 1
ATOM 669 O O . ARG A 1 87 ? 2.045 -10.307 5.897 1.00 85.56 87 ARG A O 1
ATOM 676 N N . ILE A 1 88 ? 0.144 -9.700 4.864 1.00 87.00 88 ILE A N 1
ATOM 677 C CA . ILE A 1 88 ? -0.261 -8.692 5.837 1.00 87.00 88 ILE A CA 1
ATOM 678 C C . ILE A 1 88 ? -1.503 -9.183 6.566 1.00 87.00 88 ILE A C 1
ATOM 680 O O . ILE A 1 88 ? -2.557 -9.382 5.957 1.00 87.00 88 ILE A O 1
ATOM 684 N N . SER A 1 89 ? -1.377 -9.354 7.881 1.00 88.50 89 SER A N 1
ATOM 685 C CA . SER A 1 89 ? -2.507 -9.660 8.755 1.00 88.50 89 SER A CA 1
ATOM 686 C C . SER A 1 89 ? -3.396 -8.429 8.970 1.00 88.50 89 SER A C 1
ATOM 688 O O . SER A 1 89 ? -2.978 -7.288 8.741 1.00 88.50 89 SER A O 1
ATOM 690 N N . PHE A 1 90 ? -4.625 -8.647 9.439 1.00 88.50 90 PHE A N 1
ATOM 691 C CA . PHE A 1 90 ? -5.554 -7.555 9.731 1.00 88.50 90 PHE A CA 1
ATOM 692 C C . PHE A 1 90 ? -5.005 -6.605 10.806 1.00 88.50 90 PHE A C 1
ATOM 694 O O . PHE A 1 90 ? -5.145 -5.388 10.701 1.00 88.50 90 PHE A O 1
ATOM 701 N N . GLU A 1 91 ? -4.318 -7.142 11.812 1.00 87.69 91 GLU A N 1
ATOM 702 C CA . GLU A 1 91 ? -3.724 -6.380 12.912 1.00 87.69 91 GLU A CA 1
ATOM 703 C C . GLU A 1 91 ? -2.600 -5.471 12.410 1.00 87.69 91 GLU A C 1
ATOM 705 O O . GLU A 1 91 ? -2.535 -4.300 12.786 1.00 87.69 91 GLU A O 1
ATOM 710 N N . VAL A 1 92 ? -1.742 -5.983 11.520 1.00 87.94 92 VAL A N 1
ATOM 711 C CA . VAL A 1 92 ? -0.672 -5.189 10.896 1.00 87.94 92 VAL A CA 1
ATOM 712 C C . VAL A 1 92 ? -1.267 -4.081 10.033 1.00 87.94 92 VAL A C 1
ATOM 714 O O . VAL A 1 92 ? -0.796 -2.945 10.086 1.00 87.94 92 VAL A O 1
ATOM 717 N N . TYR A 1 93 ? -2.329 -4.379 9.285 1.00 90.25 93 TYR A N 1
ATOM 718 C CA . TYR A 1 93 ? -3.071 -3.377 8.525 1.00 90.25 93 TYR A CA 1
ATOM 719 C C . TYR A 1 93 ? -3.672 -2.289 9.431 1.00 90.25 93 TYR A C 1
ATOM 721 O O . TYR A 1 93 ? -3.491 -1.100 9.169 1.00 90.25 93 TYR A O 1
ATOM 729 N N . HIS A 1 94 ? -4.320 -2.663 10.533 1.00 89.25 94 HIS A N 1
ATOM 730 C CA . HIS A 1 94 ? -4.875 -1.706 11.491 1.00 89.25 94 HIS A CA 1
ATOM 731 C C . HIS A 1 94 ? -3.787 -0.808 12.108 1.00 89.25 94 HIS A C 1
ATOM 733 O O . HIS A 1 94 ? -3.951 0.413 12.170 1.00 89.25 94 HIS A O 1
ATOM 739 N N . LEU A 1 95 ? -2.644 -1.387 12.497 1.00 87.31 95 LEU A N 1
ATOM 740 C CA . LEU A 1 95 ? -1.485 -0.632 12.986 1.00 87.31 95 LEU A CA 1
ATOM 741 C C . LEU A 1 95 ? -0.916 0.313 11.921 1.00 87.31 95 LEU A C 1
ATOM 743 O O . LEU A 1 95 ? -0.553 1.441 12.245 1.00 87.31 95 LEU A O 1
ATOM 747 N N . LEU A 1 96 ? -0.873 -0.117 10.658 1.00 88.00 96 LEU A N 1
ATOM 748 C CA . LEU A 1 96 ? -0.422 0.702 9.534 1.00 88.00 96 LEU A CA 1
ATOM 749 C C . LEU A 1 96 ? -1.309 1.941 9.349 1.00 88.00 96 LEU A C 1
ATOM 751 O O . LEU A 1 96 ? -0.789 3.050 9.248 1.00 88.00 96 LEU A O 1
ATOM 755 N N . ILE A 1 97 ? -2.635 1.777 9.352 1.00 88.88 97 ILE A N 1
ATOM 756 C CA . ILE A 1 97 ? -3.571 2.904 9.217 1.00 88.88 97 ILE A CA 1
ATOM 757 C C . ILE A 1 97 ? -3.462 3.861 10.405 1.00 88.88 97 ILE A C 1
ATOM 759 O O . ILE A 1 97 ? -3.409 5.076 10.206 1.00 88.88 97 ILE A O 1
ATOM 763 N N . ASN A 1 98 ? -3.380 3.336 11.628 1.00 87.00 98 ASN A N 1
ATOM 764 C CA . ASN A 1 98 ? -3.231 4.172 12.818 1.00 87.00 98 ASN A CA 1
ATOM 765 C C . ASN A 1 98 ? -1.898 4.924 12.826 1.00 87.00 98 ASN A C 1
ATOM 767 O O . ASN A 1 98 ? -1.898 6.110 13.130 1.00 87.00 98 ASN A O 1
ATOM 771 N N . GLY A 1 99 ? -0.801 4.280 12.415 1.00 84.81 99 GLY A N 1
ATOM 772 C CA . GLY A 1 99 ? 0.508 4.921 12.285 1.00 84.81 99 GLY A CA 1
ATOM 773 C C . GLY A 1 99 ? 0.535 6.034 11.233 1.00 84.81 99 GLY A C 1
ATOM 774 O O . GLY A 1 99 ? 1.228 7.034 11.409 1.00 84.81 99 GLY A O 1
ATOM 775 N N . ILE A 1 100 ? -0.242 5.901 10.153 1.00 87.31 100 ILE A N 1
ATOM 776 C CA . ILE A 1 100 ? -0.411 6.977 9.163 1.00 87.31 100 ILE A CA 1
ATOM 777 C C . ILE A 1 100 ? -1.223 8.131 9.764 1.00 87.31 100 ILE A C 1
ATOM 779 O O . ILE A 1 100 ? -0.829 9.289 9.645 1.00 87.31 100 ILE A O 1
ATOM 783 N N . LYS A 1 101 ? -2.334 7.828 10.447 1.00 84.81 101 LYS A N 1
ATOM 784 C CA . LYS A 1 101 ? -3.194 8.840 11.084 1.00 84.81 101 LYS A CA 1
ATOM 785 C C . LYS A 1 101 ? -2.483 9.590 12.221 1.00 84.81 101 LYS A C 1
ATOM 787 O O . LYS A 1 101 ? -2.724 10.782 12.384 1.00 84.81 101 LYS A O 1
ATOM 792 N N . SER A 1 102 ? -1.611 8.924 12.981 1.00 84.00 102 SER A N 1
ATOM 793 C CA . SER A 1 102 ? -0.806 9.538 14.050 1.00 84.00 102 SER A CA 1
ATOM 794 C C . SER A 1 102 ? 0.419 10.303 13.536 1.00 84.00 102 SER A C 1
ATOM 796 O O . SER A 1 102 ? 1.021 11.064 14.293 1.00 84.00 102 SER A O 1
ATOM 798 N N . GLY A 1 103 ? 0.798 10.128 12.265 1.00 79.81 103 GLY A N 1
ATOM 799 C CA . GLY A 1 103 ? 2.002 10.733 11.689 1.00 79.81 103 GLY A CA 1
ATOM 800 C C . GLY A 1 103 ? 3.309 10.041 12.100 1.00 79.81 103 GLY A C 1
ATOM 801 O O . GLY A 1 103 ? 4.377 10.659 12.056 1.00 79.81 103 GLY A O 1
ATOM 802 N N . ASP A 1 104 ? 3.243 8.774 12.515 1.00 80.94 104 ASP A N 1
ATOM 803 C CA . ASP A 1 104 ? 4.416 7.913 12.729 1.00 80.94 104 ASP A CA 1
ATOM 804 C C . ASP A 1 104 ? 4.905 7.271 11.416 1.00 80.94 104 ASP A C 1
ATOM 806 O O . ASP A 1 104 ? 6.079 6.900 11.275 1.00 80.94 104 ASP A O 1
ATOM 810 N N . ILE A 1 105 ? 4.004 7.156 10.437 1.00 84.44 105 ILE A N 1
ATOM 811 C CA . ILE A 1 105 ? 4.244 6.617 9.099 1.00 84.44 105 ILE A CA 1
ATOM 812 C C . ILE A 1 105 ? 3.861 7.682 8.074 1.00 84.44 105 ILE A C 1
ATOM 814 O O . ILE A 1 105 ? 2.715 8.119 8.013 1.00 84.44 105 ILE A O 1
ATOM 818 N N . ASP A 1 106 ? 4.813 8.051 7.225 1.00 83.75 106 ASP A N 1
ATOM 819 C CA . ASP A 1 106 ? 4.580 8.980 6.128 1.00 83.75 106 ASP A CA 1
ATOM 820 C C . ASP A 1 106 ? 4.057 8.235 4.896 1.00 83.75 106 ASP A C 1
ATOM 822 O O . ASP A 1 106 ? 4.479 7.117 4.586 1.00 83.75 106 ASP A O 1
ATOM 826 N N . MET A 1 107 ? 3.182 8.883 4.129 1.00 85.50 107 MET A N 1
ATOM 827 C CA . MET A 1 107 ? 2.831 8.417 2.789 1.00 85.50 107 MET A CA 1
ATOM 828 C C . MET A 1 107 ? 3.670 9.139 1.741 1.00 85.50 107 MET A C 1
ATOM 830 O O . MET A 1 107 ? 3.564 10.356 1.585 1.00 85.50 107 MET A O 1
ATOM 834 N N . LYS A 1 108 ? 4.460 8.389 0.969 1.00 86.50 108 LYS A N 1
ATOM 835 C CA . LYS A 1 108 ? 5.207 8.936 -0.170 1.00 86.50 108 LYS A CA 1
ATOM 836 C C . LYS A 1 108 ? 4.550 8.554 -1.486 1.00 86.50 108 LYS A C 1
ATOM 838 O O . LYS A 1 108 ? 4.111 7.421 -1.669 1.00 86.50 108 LYS A O 1
ATOM 843 N N . THR A 1 109 ? 4.550 9.488 -2.428 1.00 86.75 109 THR A N 1
ATOM 844 C CA . THR A 1 109 ? 4.125 9.244 -3.809 1.00 86.75 109 THR A CA 1
ATOM 845 C C . THR A 1 109 ? 5.356 8.971 -4.662 1.00 86.75 109 THR A C 1
ATOM 847 O O . THR A 1 109 ? 6.309 9.749 -4.657 1.00 86.75 109 THR A O 1
ATOM 850 N N . CYS A 1 110 ? 5.367 7.853 -5.385 1.00 84.81 110 CYS A N 1
ATOM 851 C CA . CYS A 1 110 ? 6.448 7.544 -6.315 1.00 84.81 110 CYS A CA 1
ATOM 852 C C . CYS A 1 110 ? 6.425 8.503 -7.512 1.00 84.81 110 CYS A C 1
ATOM 854 O O . CYS A 1 110 ? 5.398 8.626 -8.164 1.00 84.81 110 CYS A O 1
ATOM 856 N N . SER A 1 111 ? 7.560 9.101 -7.872 1.00 82.38 111 SER A N 1
ATOM 857 C CA . SER A 1 111 ? 7.671 9.973 -9.053 1.00 82.38 111 SER A CA 1
ATOM 858 C C . SER A 1 111 ? 7.571 9.243 -10.399 1.00 82.38 111 SER A C 1
ATOM 860 O O . SER A 1 111 ? 7.380 9.886 -11.425 1.00 82.38 111 SER A O 1
ATOM 862 N N . VAL A 1 112 ? 7.724 7.913 -10.416 1.00 82.50 112 VAL A N 1
ATOM 863 C CA . VAL A 1 112 ? 7.723 7.105 -11.647 1.00 82.50 112 VAL A CA 1
ATOM 864 C C . VAL A 1 112 ? 6.328 6.569 -11.955 1.00 82.50 112 VAL A C 1
ATOM 866 O O . VAL A 1 112 ? 5.799 6.810 -13.034 1.00 82.50 112 VAL A O 1
ATOM 869 N N . CYS A 1 113 ? 5.719 5.841 -11.015 1.00 80.38 113 CYS A N 1
ATOM 870 C CA . CYS A 1 113 ? 4.415 5.201 -11.219 1.00 80.38 113 CYS A CA 1
ATOM 871 C C . CYS A 1 113 ? 3.255 5.917 -10.507 1.00 80.38 113 CYS A C 1
ATOM 873 O O . CYS A 1 113 ? 2.115 5.464 -10.601 1.00 80.38 113 CYS A O 1
ATOM 875 N N . ASN A 1 114 ? 3.522 7.023 -9.798 1.00 81.25 114 ASN A N 1
ATOM 876 C CA . ASN A 1 114 ? 2.536 7.808 -9.042 1.00 81.25 114 ASN A CA 1
ATOM 877 C C . ASN A 1 114 ? 1.747 7.015 -7.988 1.00 81.25 114 ASN A C 1
ATOM 879 O O . ASN A 1 114 ? 0.702 7.469 -7.525 1.00 81.25 114 ASN A O 1
ATOM 883 N N . THR A 1 115 ? 2.235 5.842 -7.576 1.00 82.06 115 THR A N 1
ATOM 884 C CA . THR A 1 115 ? 1.620 5.075 -6.490 1.00 82.06 115 THR A CA 1
ATOM 885 C C . THR A 1 115 ? 2.054 5.614 -5.133 1.00 82.06 115 THR A C 1
ATOM 887 O O . THR A 1 115 ? 3.214 5.993 -4.919 1.00 82.06 115 THR A O 1
ATOM 890 N N . LYS A 1 116 ? 1.107 5.634 -4.196 1.00 86.31 116 LYS A N 1
ATOM 891 C CA . LYS A 1 116 ? 1.368 5.949 -2.793 1.00 86.31 116 LYS A CA 1
ATOM 892 C C . LYS A 1 116 ? 1.861 4.701 -2.069 1.00 86.31 116 LYS A C 1
ATOM 894 O O . LYS A 1 116 ? 1.351 3.609 -2.305 1.00 86.31 116 LYS A O 1
ATOM 899 N N . HIS A 1 117 ? 2.844 4.859 -1.195 1.00 86.88 117 HIS A N 1
ATOM 900 C CA . HIS A 1 117 ? 3.345 3.773 -0.361 1.00 86.88 117 HIS A CA 1
ATOM 901 C C . HIS A 1 117 ? 3.749 4.290 1.025 1.00 86.88 117 HIS A C 1
ATOM 903 O O . HIS A 1 117 ? 4.245 5.418 1.138 1.00 86.88 117 HIS A O 1
ATOM 909 N N . PRO A 1 118 ? 3.529 3.486 2.079 1.00 86.31 118 PRO A N 1
ATOM 910 C CA . PRO A 1 118 ? 3.896 3.862 3.434 1.00 86.31 118 PRO A CA 1
ATOM 911 C C . PRO A 1 118 ? 5.408 3.758 3.646 1.00 86.31 118 PRO A C 1
ATOM 913 O O . PRO A 1 118 ? 6.051 2.797 3.218 1.00 86.31 118 PRO A O 1
ATOM 916 N N . VAL A 1 119 ? 5.969 4.743 4.340 1.00 83.88 119 VAL A N 1
ATOM 917 C CA . VAL A 1 119 ? 7.381 4.807 4.717 1.00 83.88 119 VAL A CA 1
ATOM 918 C C . VAL A 1 119 ? 7.463 5.207 6.191 1.00 83.88 119 VAL A C 1
ATOM 920 O O . VAL A 1 119 ? 6.810 6.168 6.588 1.00 83.88 119 VAL A O 1
ATOM 923 N N . PRO A 1 120 ? 8.253 4.516 7.030 1.00 78.25 120 PRO A N 1
ATOM 924 C CA . PRO A 1 120 ? 8.457 4.949 8.410 1.00 78.25 120 PRO A CA 1
ATOM 925 C C . PRO A 1 120 ? 8.988 6.387 8.451 1.00 78.25 120 PRO A C 1
ATOM 927 O O . PRO A 1 120 ? 9.927 6.707 7.721 1.00 78.25 120 PRO A O 1
ATOM 930 N N . ARG A 1 121 ? 8.456 7.244 9.328 1.00 71.06 121 ARG A N 1
ATOM 931 C CA . ARG A 1 121 ? 8.865 8.661 9.385 1.00 71.06 121 ARG A CA 1
ATOM 932 C C . ARG A 1 121 ? 10.362 8.859 9.640 1.00 71.06 121 ARG A C 1
ATOM 934 O O . ARG A 1 121 ? 10.982 9.776 9.117 1.00 71.06 121 ARG A O 1
ATOM 941 N N . ARG A 1 122 ? 10.969 7.968 10.429 1.00 70.38 122 ARG A N 1
ATOM 942 C CA . ARG A 1 122 ? 12.416 7.960 10.721 1.00 70.38 122 ARG A CA 1
ATOM 943 C C . ARG A 1 122 ? 13.218 7.068 9.767 1.00 70.38 122 ARG A C 1
ATOM 945 O O . ARG A 1 122 ? 14.238 6.513 10.162 1.00 70.38 122 ARG A O 1
ATOM 952 N N . HIS A 1 123 ? 12.731 6.839 8.549 1.00 67.06 123 HIS A N 1
ATOM 953 C CA . HIS A 1 123 ? 13.450 6.015 7.586 1.00 67.06 123 HIS A CA 1
ATOM 954 C C . HIS A 1 123 ? 14.720 6.726 7.101 1.00 67.06 123 HIS A C 1
ATOM 956 O O . HIS A 1 123 ? 14.653 7.783 6.474 1.00 67.06 123 HIS A O 1
ATOM 962 N N . GLU A 1 124 ? 15.873 6.120 7.376 1.00 56.81 124 GLU A N 1
ATOM 963 C CA . GLU A 1 124 ? 17.171 6.570 6.880 1.00 56.81 124 GLU A CA 1
ATOM 964 C C . GLU A 1 124 ? 17.413 5.992 5.476 1.00 56.81 124 GLU A C 1
ATOM 966 O O . GLU A 1 124 ? 17.470 4.775 5.294 1.00 56.81 124 GLU A O 1
ATOM 971 N N . GLY A 1 125 ? 17.546 6.870 4.476 1.00 63.69 125 GLY A N 1
ATOM 972 C CA . GLY A 1 125 ? 17.857 6.508 3.089 1.00 63.69 125 GLY A CA 1
ATOM 973 C C . GLY A 1 125 ? 16.758 6.818 2.064 1.00 63.69 125 GLY A C 1
ATOM 974 O O . GLY A 1 125 ? 15.710 7.398 2.359 1.00 63.69 125 GLY A O 1
ATOM 975 N N . LEU A 1 126 ? 17.029 6.453 0.806 1.00 61.66 126 LEU A N 1
ATOM 976 C CA . LEU A 1 126 ? 16.081 6.577 -0.302 1.00 61.66 126 LEU A CA 1
ATOM 977 C C . LEU A 1 126 ? 15.004 5.492 -0.183 1.00 61.66 126 LEU A C 1
ATOM 979 O O . LEU A 1 126 ? 15.250 4.324 -0.483 1.00 61.66 126 LEU A O 1
ATOM 983 N N . ALA A 1 127 ? 13.795 5.894 0.207 1.00 68.62 127 ALA A N 1
ATOM 984 C CA . ALA A 1 127 ? 12.627 5.023 0.175 1.00 68.62 127 ALA A CA 1
ATOM 985 C C . ALA A 1 127 ? 12.268 4.694 -1.283 1.00 68.62 127 ALA A C 1
ATOM 987 O O . ALA A 1 127 ? 11.703 5.521 -2.002 1.00 68.62 127 ALA A O 1
ATOM 988 N N . GLN A 1 128 ? 12.636 3.496 -1.732 1.00 74.94 128 GLN A N 1
ATOM 989 C CA . GLN A 1 128 ? 12.285 3.015 -3.063 1.00 74.94 128 GLN A CA 1
ATOM 990 C C . GLN A 1 128 ? 10.807 2.628 -3.109 1.00 74.94 128 GLN A C 1
ATOM 992 O O . GLN A 1 128 ? 10.294 1.976 -2.200 1.00 74.94 128 GLN A O 1
ATOM 997 N N . CYS A 1 129 ? 10.134 3.004 -4.198 1.00 82.31 129 CYS A N 1
ATOM 998 C CA . CYS A 1 129 ? 8.760 2.586 -4.429 1.00 82.31 129 CYS A CA 1
ATOM 999 C C . CYS A 1 129 ? 8.707 1.057 -4.527 1.00 82.31 129 CYS A C 1
ATOM 1001 O O . CYS A 1 129 ? 9.366 0.500 -5.411 1.00 82.31 129 CYS A O 1
ATOM 1003 N N . PRO A 1 130 ? 7.908 0.379 -3.685 1.00 81.12 130 PRO A N 1
ATOM 1004 C CA . PRO A 1 130 ? 7.837 -1.071 -3.706 1.00 81.12 130 PRO A CA 1
ATOM 1005 C C . PRO A 1 130 ? 7.313 -1.566 -5.050 1.00 81.12 130 PRO A C 1
ATOM 1007 O O . PRO A 1 130 ? 7.898 -2.487 -5.591 1.00 81.12 130 PRO A O 1
ATOM 1010 N N . ALA A 1 131 ? 6.318 -0.899 -5.649 1.00 79.12 131 ALA A N 1
ATOM 1011 C CA . ALA A 1 131 ? 5.787 -1.279 -6.957 1.00 79.12 131 ALA A CA 1
ATOM 1012 C C . ALA A 1 131 ? 6.852 -1.254 -8.058 1.00 79.12 131 ALA A C 1
ATOM 1014 O O . ALA A 1 131 ? 7.029 -2.258 -8.740 1.00 79.12 131 ALA A O 1
ATOM 1015 N N . CYS A 1 132 ? 7.605 -0.159 -8.189 1.00 77.94 132 CYS A N 1
ATOM 1016 C CA . CYS A 1 132 ? 8.676 -0.073 -9.185 1.00 77.94 132 CYS A CA 1
ATOM 1017 C C . CYS A 1 132 ? 9.841 -1.027 -8.892 1.00 77.94 132 CYS A C 1
ATOM 1019 O O . CYS A 1 132 ? 10.488 -1.482 -9.826 1.00 77.94 132 CYS A O 1
ATOM 1021 N N . ALA A 1 133 ? 10.123 -1.313 -7.617 1.00 74.81 133 ALA A N 1
ATOM 1022 C CA . ALA A 1 133 ? 11.206 -2.210 -7.224 1.00 74.81 133 ALA A CA 1
ATOM 1023 C C . ALA A 1 133 ? 10.856 -3.693 -7.442 1.00 74.81 133 ALA A C 1
ATOM 1025 O O . ALA A 1 133 ? 11.722 -4.472 -7.824 1.00 74.81 133 ALA A O 1
ATOM 1026 N N . THR A 1 134 ? 9.601 -4.099 -7.215 1.00 69.06 134 THR A N 1
ATOM 1027 C CA . THR A 1 134 ? 9.148 -5.477 -7.477 1.00 69.06 134 THR A CA 1
ATOM 1028 C C . THR A 1 134 ? 8.797 -5.716 -8.939 1.00 69.06 134 THR A C 1
ATOM 1030 O O . THR A 1 134 ? 8.982 -6.824 -9.431 1.00 69.06 134 THR A O 1
ATOM 1033 N N . GLN A 1 135 ? 8.301 -4.697 -9.644 1.00 63.06 135 GLN A N 1
ATOM 1034 C CA . GLN A 1 135 ? 8.025 -4.756 -11.079 1.00 63.06 135 GLN A CA 1
ATOM 1035 C C . GLN A 1 135 ? 9.257 -4.344 -11.883 1.00 63.06 135 GLN A C 1
ATOM 1037 O O . GLN A 1 135 ? 9.121 -3.550 -12.809 1.00 63.06 135 GLN A O 1
ATOM 1042 N N . ASP A 1 136 ? 10.453 -4.832 -11.537 1.00 55.12 136 ASP A N 1
ATOM 1043 C CA . ASP A 1 136 ? 11.653 -4.608 -12.349 1.00 55.12 136 ASP A CA 1
ATOM 1044 C C . ASP A 1 136 ? 11.465 -5.302 -13.710 1.00 55.12 136 ASP A C 1
ATOM 1046 O O . ASP A 1 136 ? 11.918 -6.414 -13.968 1.00 55.12 136 ASP A O 1
ATOM 1050 N N . LEU A 1 137 ? 10.700 -4.646 -14.583 1.00 53.25 137 LEU A N 1
ATOM 1051 C CA . LEU A 1 137 ? 10.308 -5.067 -15.920 1.00 53.25 137 LEU A CA 1
ATOM 1052 C C . LEU A 1 137 ? 11.498 -4.910 -16.868 1.00 53.25 137 LEU A C 1
ATOM 1054 O O . LEU A 1 137 ? 11.309 -4.496 -18.002 1.00 53.25 137 LEU A O 1
ATOM 1058 N N . GLY A 1 138 ? 12.736 -5.113 -16.400 1.00 54.81 138 GLY A N 1
ATOM 1059 C CA . GLY A 1 138 ? 13.961 -5.006 -17.191 1.00 54.81 138 GLY A CA 1
ATOM 1060 C C . GLY A 1 138 ? 13.984 -3.816 -18.154 1.00 54.81 138 GLY A C 1
ATOM 1061 O O . GLY A 1 138 ? 14.542 -3.932 -19.237 1.00 54.81 138 GLY A O 1
ATOM 1062 N N . VAL A 1 139 ? 13.337 -2.686 -17.835 1.00 59.09 139 VAL A N 1
ATOM 1063 C CA . VAL A 1 139 ? 13.026 -1.648 -18.842 1.00 59.09 139 VAL A CA 1
ATOM 1064 C C . VAL A 1 139 ? 14.315 -1.035 -19.375 1.00 59.09 139 VAL A C 1
ATOM 1066 O O . VAL A 1 139 ? 14.421 -0.685 -20.546 1.00 59.09 139 VAL A O 1
ATOM 1069 N N . SER A 1 140 ? 15.331 -0.954 -18.519 1.00 62.28 140 SER A N 1
ATOM 1070 C CA . SER A 1 140 ? 16.695 -0.569 -18.874 1.00 62.28 140 SER A CA 1
ATOM 1071 C C . SER A 1 140 ? 17.365 -1.573 -19.821 1.00 62.28 140 SER A C 1
ATOM 1073 O O . SER A 1 140 ? 18.084 -1.165 -20.731 1.00 62.28 140 SER A O 1
ATOM 1075 N 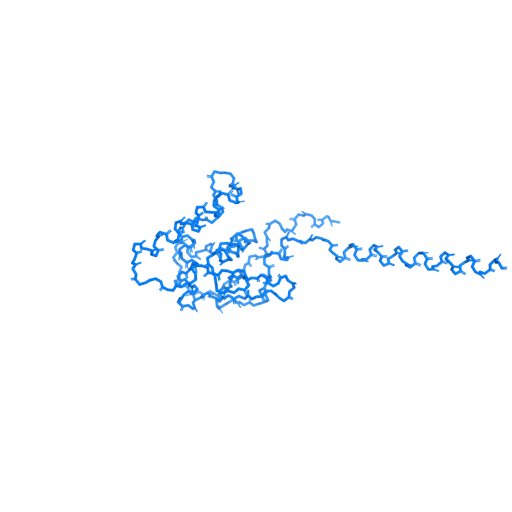N . GLN A 1 141 ? 17.106 -2.869 -19.651 1.00 63.12 141 GLN A N 1
ATOM 1076 C CA . GLN A 1 141 ? 17.597 -3.939 -20.517 1.00 63.12 141 GLN A CA 1
ATOM 1077 C C . GLN A 1 141 ? 16.879 -3.931 -21.875 1.00 63.12 141 GLN A C 1
ATOM 1079 O O . GLN A 1 141 ? 17.544 -3.949 -22.907 1.00 63.12 141 GLN A O 1
ATOM 1084 N N . VAL A 1 142 ? 15.551 -3.771 -21.884 1.00 67.75 142 VAL A N 1
ATOM 1085 C CA . VAL A 1 142 ? 14.739 -3.626 -23.105 1.00 67.75 142 VAL A CA 1
ATOM 1086 C C . VAL A 1 142 ? 15.116 -2.357 -23.875 1.00 67.75 142 VAL A C 1
ATOM 1088 O O . VAL A 1 142 ? 15.256 -2.399 -25.096 1.00 67.75 142 VAL A O 1
ATOM 1091 N N . LYS A 1 143 ? 15.352 -1.231 -23.185 1.00 74.62 143 LYS A N 1
ATOM 1092 C CA . LYS A 1 143 ? 15.856 0.002 -23.817 1.00 74.62 143 LYS A CA 1
ATOM 1093 C C . LYS A 1 143 ? 17.219 -0.210 -24.469 1.00 74.62 143 LYS A C 1
ATOM 1095 O O . LYS A 1 143 ? 17.388 0.158 -25.624 1.00 74.62 143 LYS A O 1
ATOM 1100 N N . ARG A 1 144 ? 18.162 -0.859 -23.777 1.00 78.12 144 ARG A N 1
ATOM 1101 C CA . ARG A 1 144 ? 19.484 -1.176 -24.348 1.00 78.12 144 ARG A CA 1
ATOM 1102 C C . ARG A 1 144 ? 19.387 -2.077 -25.579 1.00 78.12 144 ARG A C 1
ATOM 1104 O O . ARG A 1 144 ? 20.107 -1.845 -26.545 1.00 78.12 144 ARG A O 1
ATOM 1111 N N . GLU A 1 145 ? 18.500 -3.070 -25.572 1.00 78.56 145 GLU A N 1
ATOM 1112 C CA . GLU A 1 145 ? 18.259 -3.913 -26.751 1.00 78.56 145 GLU A CA 1
ATOM 1113 C C . GLU A 1 145 ? 17.636 -3.134 -27.915 1.00 78.56 145 GLU A C 1
ATOM 1115 O O . GLU A 1 145 ? 18.053 -3.305 -29.062 1.00 78.56 145 GLU A O 1
ATOM 1120 N N . MET A 1 146 ? 16.663 -2.264 -27.641 1.00 78.44 146 MET A N 1
ATOM 1121 C CA . MET A 1 146 ? 16.044 -1.400 -28.651 1.00 78.44 146 MET A CA 1
ATOM 1122 C C . MET A 1 146 ? 17.056 -0.429 -29.267 1.00 78.44 146 MET A C 1
ATOM 1124 O O . MET A 1 146 ? 17.128 -0.321 -30.492 1.00 78.44 146 MET A O 1
ATOM 1128 N N . ASP A 1 147 ? 17.886 0.214 -28.444 1.00 87.31 147 ASP A N 1
ATOM 1129 C CA . ASP A 1 147 ? 18.933 1.130 -28.903 1.00 87.31 147 ASP A CA 1
ATOM 1130 C C . ASP A 1 147 ? 19.991 0.398 -29.742 1.00 87.31 147 ASP A C 1
ATOM 1132 O O . ASP A 1 147 ? 20.402 0.896 -30.792 1.00 87.31 147 ASP A O 1
ATOM 1136 N N . ALA A 1 148 ? 20.379 -0.818 -29.343 1.00 86.31 148 ALA A N 1
ATOM 1137 C CA . ALA A 1 148 ? 21.293 -1.658 -30.117 1.00 86.31 148 ALA A CA 1
ATOM 1138 C C . ALA A 1 148 ? 20.701 -2.051 -31.483 1.00 86.31 148 ALA A C 1
ATOM 1140 O O . ALA A 1 148 ? 21.393 -1.981 -32.502 1.00 86.31 148 ALA A O 1
ATOM 1141 N N . ARG A 1 149 ? 19.408 -2.403 -31.536 1.00 83.06 149 ARG A N 1
ATOM 1142 C CA . ARG A 1 149 ? 18.704 -2.711 -32.795 1.00 83.06 149 ARG A CA 1
ATOM 1143 C C . ARG A 1 149 ? 18.582 -1.486 -33.700 1.00 83.06 149 ARG A C 1
ATOM 1145 O O . ARG A 1 149 ? 18.811 -1.594 -34.904 1.00 83.06 149 ARG A O 1
ATOM 1152 N N . LEU A 1 150 ? 18.277 -0.318 -33.138 1.00 87.19 150 LEU A N 1
ATOM 1153 C CA . LEU A 1 150 ? 18.225 0.949 -33.874 1.00 87.19 150 LEU A CA 1
ATOM 1154 C C . LEU A 1 150 ? 19.599 1.349 -34.421 1.00 87.19 150 LEU A C 1
ATOM 1156 O O . LEU A 1 150 ? 19.694 1.801 -35.563 1.00 87.19 150 LEU A O 1
ATOM 1160 N N . ALA A 1 151 ? 20.665 1.163 -33.641 1.00 87.88 151 ALA A N 1
ATOM 1161 C CA . ALA A 1 151 ? 22.032 1.412 -34.086 1.00 87.88 151 ALA A CA 1
ATOM 1162 C C . ALA A 1 151 ? 22.437 0.467 -35.230 1.00 87.88 151 ALA A C 1
ATOM 1164 O O . ALA A 1 151 ? 22.961 0.931 -36.243 1.00 87.88 151 ALA A O 1
ATOM 1165 N N . ALA A 1 152 ? 22.122 -0.828 -35.117 1.00 84.31 152 ALA A N 1
ATOM 1166 C CA . ALA A 1 152 ? 22.370 -1.813 -36.171 1.00 84.31 152 ALA A CA 1
ATOM 1167 C C . ALA A 1 152 ? 21.598 -1.487 -37.463 1.00 84.31 152 ALA A C 1
ATOM 1169 O O . ALA A 1 152 ? 22.168 -1.541 -38.552 1.00 84.31 152 ALA A O 1
ATOM 1170 N N . TYR A 1 153 ? 20.334 -1.070 -37.349 1.00 83.75 153 TYR A N 1
ATOM 1171 C CA . TYR A 1 153 ? 19.517 -0.654 -38.493 1.00 83.75 153 TYR A CA 1
ATOM 1172 C C . TYR A 1 153 ? 20.044 0.621 -39.173 1.00 83.75 153 TYR A C 1
ATOM 1174 O O . TYR A 1 153 ? 20.072 0.724 -40.399 1.00 83.75 153 TYR A O 1
ATOM 1182 N N . ARG A 1 154 ? 20.507 1.608 -38.397 1.00 84.44 154 ARG A N 1
ATOM 1183 C CA . ARG A 1 154 ? 21.148 2.812 -38.956 1.00 84.44 154 ARG A CA 1
ATOM 1184 C C . ARG A 1 154 ? 22.457 2.471 -39.669 1.00 84.44 154 ARG A C 1
ATOM 1186 O O . ARG A 1 154 ? 22.726 3.017 -40.737 1.00 84.44 154 ARG A O 1
ATOM 1193 N N . ALA A 1 155 ? 23.248 1.559 -39.107 1.00 82.44 155 ALA A N 1
ATOM 1194 C CA . ALA A 1 155 ? 24.496 1.108 -39.710 1.00 82.44 155 ALA A CA 1
ATOM 1195 C C . ALA A 1 155 ? 24.264 0.364 -41.037 1.00 82.44 155 ALA A C 1
ATOM 1197 O O . ALA A 1 155 ? 24.942 0.668 -42.019 1.00 82.44 155 ALA A O 1
ATOM 1198 N N . SER A 1 156 ? 23.276 -0.536 -41.107 1.00 77.62 156 SER A N 1
ATOM 1199 C CA . SER A 1 156 ? 22.943 -1.253 -42.348 1.00 77.62 156 SER A CA 1
ATOM 1200 C C . SER A 1 156 ? 22.404 -0.317 -43.432 1.00 77.62 156 SER A C 1
ATOM 1202 O O . SER A 1 156 ? 22.794 -0.424 -44.596 1.00 77.62 156 SER A O 1
ATOM 1204 N N . ARG A 1 157 ? 21.585 0.674 -43.059 1.00 74.69 157 ARG A N 1
ATOM 1205 C CA . ARG A 1 157 ? 21.082 1.685 -43.998 1.00 74.69 157 ARG A CA 1
ATOM 1206 C C . ARG A 1 157 ? 22.203 2.570 -44.565 1.00 74.69 157 ARG A C 1
ATOM 1208 O O . ARG A 1 157 ? 22.190 2.885 -45.752 1.00 74.69 157 ARG A O 1
ATOM 1215 N N . ASN A 1 158 ? 23.189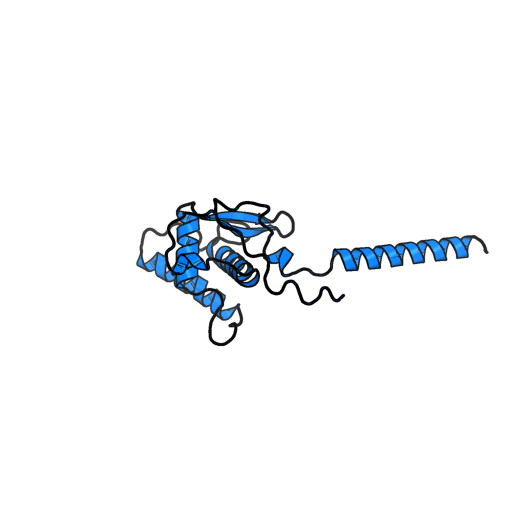 2.934 -43.745 1.00 70.31 158 ASN A N 1
ATOM 1216 C CA . ASN A 1 158 ? 24.355 3.703 -44.192 1.00 70.31 158 ASN A CA 1
ATOM 1217 C C . ASN A 1 158 ? 25.304 2.890 -45.088 1.00 70.31 158 ASN A C 1
ATOM 1219 O O . ASN A 1 158 ? 26.016 3.476 -45.900 1.00 70.31 158 ASN A O 1
ATOM 1223 N N . GLN A 1 159 ? 25.325 1.560 -44.957 1.00 60.81 159 GLN A N 1
ATOM 1224 C CA . GLN A 1 159 ? 26.048 0.686 -45.883 1.00 60.81 159 GLN A CA 1
ATOM 1225 C C . GLN A 1 159 ? 25.319 0.569 -47.226 1.00 60.81 159 GLN A C 1
ATOM 1227 O O . GLN A 1 159 ? 25.957 0.722 -48.259 1.00 60.81 159 GLN A O 1
ATOM 1232 N N . LEU A 1 160 ? 23.992 0.403 -47.228 1.00 57.81 160 LEU A N 1
ATOM 1233 C CA . LEU A 1 160 ? 23.178 0.386 -48.454 1.00 57.81 160 LEU A CA 1
ATOM 1234 C C . LEU A 1 160 ? 23.312 1.678 -49.278 1.00 57.81 160 LEU A C 1
ATOM 1236 O O . LEU A 1 160 ? 23.396 1.616 -50.497 1.00 57.81 160 LEU A O 1
ATOM 1240 N N . ALA A 1 161 ? 23.403 2.836 -48.621 1.00 57.06 161 ALA A N 1
ATOM 1241 C CA . ALA A 1 161 ? 23.595 4.127 -49.288 1.00 57.06 161 ALA A CA 1
ATOM 1242 C C . ALA A 1 161 ? 25.009 4.351 -49.867 1.00 57.06 161 ALA A C 1
ATOM 1244 O O . ALA A 1 161 ? 25.214 5.316 -50.592 1.00 57.06 161 ALA A O 1
ATOM 1245 N N . LYS A 1 162 ? 25.998 3.507 -49.533 1.00 53.22 162 LYS A N 1
ATOM 1246 C CA . LYS A 1 162 ? 27.368 3.590 -50.075 1.00 53.22 162 LYS A CA 1
ATOM 1247 C C . LYS A 1 162 ? 27.583 2.748 -51.337 1.00 53.22 162 LYS A C 1
ATOM 1249 O O . LYS A 1 162 ? 28.629 2.888 -51.963 1.00 53.22 162 LYS A O 1
ATOM 1254 N N . PHE A 1 163 ? 26.638 1.873 -51.678 1.00 55.03 163 PHE A N 1
ATOM 1255 C CA . PHE A 1 163 ? 26.740 0.938 -52.806 1.00 55.03 163 PHE A CA 1
ATOM 1256 C C . PHE A 1 163 ? 25.600 1.093 -53.833 1.00 55.03 163 PHE A C 1
ATOM 1258 O O . PHE A 1 163 ? 25.448 0.223 -54.689 1.00 55.03 163 PHE A O 1
ATOM 1265 N N . GLY A 1 164 ? 24.804 2.163 -53.744 1.00 45.69 164 GLY A N 1
ATOM 1266 C CA . GLY A 1 164 ? 23.814 2.570 -54.750 1.00 45.69 164 GLY A CA 1
ATOM 1267 C C . GLY A 1 164 ? 24.177 3.923 -55.334 1.00 45.69 164 GLY A C 1
ATOM 1268 O O . GLY A 1 164 ? 23.859 4.135 -56.521 1.00 45.69 164 GLY A O 1
#

pLDDT: mean 73.01, std 17.3, range [31.39, 93.75]

Sequence (164 aa):
MDRRLLGREGGKVMRPRGAGQSPASKAFLESGAERFDAAYLVGLHFGVRGNGEYSEAETNYARNVDKLIHVYSKYRADAPPSGDTHRISFEVYHLLINGIKSGDIDMKTCSVCNTKHPVPRRHEGLAQCPACATQDLGVSQVKREMDARLAAYRASRNQLAKFG